Protein AF-A0A1M4W9S3-F1 (afdb_monomer_lite)

Radius of gyration: 12.2 Å; chains: 1; bounding box: 30×25×36 Å

Foldseek 3Di:
DQQDAPPDSQQWDFPDWDADPNWIKTWIANDPVCSVRTAIWTQDPSHTHHDPDPVVVVVVVVVVVVVVVVVD

InterPro domains:
  IPR009711 Uncharacterised protein family UPF0473 [PF06949] (8-68)

Sequence (72 aa):
MDLRTNNSTIEGKILHSFEYQGVQYVIWSEHEEEPEEAHLLRQQNQQLVHIDDEEEWEQVTEYVDEYLYNQQ

pLDDT: mean 76.61, std 15.28, range [40.09, 91.06]

Structure (mmCIF, N/CA/C/O backbone):
data_AF-A0A1M4W9S3-F1
#
_entry.id   AF-A0A1M4W9S3-F1
#
loop_
_atom_site.group_PDB
_atom_site.id
_atom_site.type_symbol
_atom_site.label_atom_id
_atom_site.label_alt_id
_atom_site.label_comp_id
_atom_site.label_asym_id
_atom_site.label_entity_id
_atom_site.label_seq_id
_atom_site.pdbx_PDB_ins_code
_atom_site.Cartn_x
_atom_site.Cartn_y
_atom_site.Cartn_z
_atom_site.occupancy
_atom_site.B_iso_or_equiv
_atom_site.auth_seq_id
_atom_site.auth_comp_id
_atom_site.auth_asym_id
_atom_site.auth_atom_id
_atom_site.pdbx_PDB_model_num
ATOM 1 N N . MET A 1 1 ? 9.213 -14.569 -10.659 1.00 43.34 1 MET A N 1
ATOM 2 C CA . MET A 1 1 ? 7.817 -14.256 -11.020 1.00 43.34 1 MET A CA 1
ATOM 3 C C . MET A 1 1 ? 7.841 -12.835 -11.537 1.00 43.34 1 MET A C 1
ATOM 5 O O . MET A 1 1 ? 8.003 -11.921 -10.744 1.00 43.34 1 MET A O 1
ATOM 9 N N . ASP A 1 2 ? 7.819 -12.680 -12.855 1.00 45.84 2 ASP A N 1
ATOM 10 C CA . ASP A 1 2 ? 7.944 -11.399 -13.545 1.00 45.84 2 ASP A CA 1
ATOM 11 C C . ASP A 1 2 ? 6.598 -10.664 -13.497 1.00 45.84 2 ASP A C 1
ATOM 13 O O . ASP A 1 2 ? 5.627 -11.078 -14.136 1.00 45.84 2 ASP A O 1
ATOM 17 N N . LEU A 1 3 ? 6.520 -9.599 -12.700 1.00 52.69 3 LEU A N 1
ATOM 18 C CA . LEU A 1 3 ? 5.355 -8.719 -12.646 1.00 52.69 3 LEU A CA 1
ATOM 19 C C . LEU A 1 3 ? 5.406 -7.804 -13.878 1.00 52.69 3 LEU A C 1
ATOM 21 O O . LEU A 1 3 ? 6.234 -6.903 -13.965 1.00 52.69 3 LEU A O 1
ATOM 25 N N . ARG A 1 4 ? 4.560 -8.079 -14.878 1.00 43.97 4 ARG A N 1
ATOM 26 C CA . ARG A 1 4 ? 4.442 -7.255 -16.090 1.00 43.97 4 ARG A CA 1
ATOM 27 C C . ARG A 1 4 ? 3.382 -6.175 -15.898 1.00 43.97 4 ARG A C 1
ATOM 29 O O . ARG A 1 4 ? 2.188 -6.437 -16.036 1.00 43.97 4 ARG A O 1
ATOM 36 N N . THR A 1 5 ? 3.828 -4.953 -15.660 1.00 48.84 5 THR A N 1
ATOM 37 C CA . THR A 1 5 ? 3.017 -3.734 -15.753 1.00 48.84 5 THR A CA 1
ATOM 38 C C . THR A 1 5 ? 3.165 -3.119 -17.144 1.00 48.84 5 THR A C 1
ATOM 40 O O . THR A 1 5 ? 4.207 -3.232 -17.784 1.00 48.84 5 THR A O 1
ATOM 43 N N . ASN A 1 6 ? 2.095 -2.515 -17.660 1.00 43.34 6 ASN A N 1
ATOM 44 C CA . ASN A 1 6 ? 1.857 -2.294 -19.092 1.00 43.34 6 ASN A CA 1
ATOM 45 C C . ASN A 1 6 ? 2.753 -1.242 -19.795 1.00 43.34 6 ASN A C 1
ATOM 47 O O . ASN A 1 6 ? 2.381 -0.803 -20.878 1.00 43.34 6 ASN A O 1
ATOM 51 N N . ASN A 1 7 ? 3.902 -0.825 -19.238 1.00 40.09 7 ASN A N 1
ATOM 52 C CA . ASN A 1 7 ? 4.881 -0.041 -20.013 1.00 40.09 7 ASN A CA 1
ATOM 53 C C . ASN A 1 7 ? 6.327 0.067 -19.475 1.00 40.09 7 ASN A C 1
ATOM 55 O O . ASN A 1 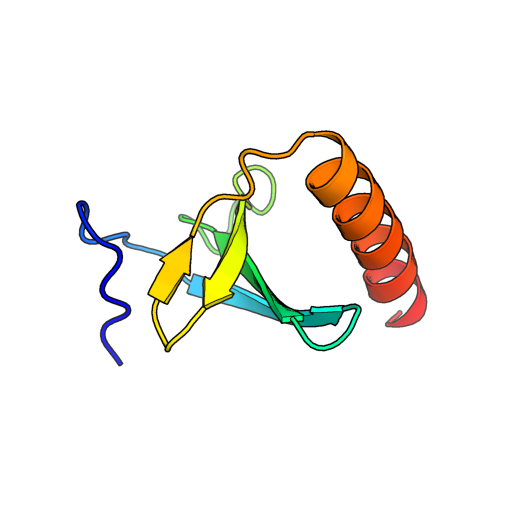7 ? 7.135 0.716 -20.132 1.00 40.09 7 ASN A O 1
ATOM 59 N N . SER A 1 8 ? 6.698 -0.557 -18.354 1.00 41.78 8 SER A N 1
ATOM 60 C CA . SER A 1 8 ? 8.081 -0.524 -17.845 1.00 41.78 8 SER A CA 1
ATOM 61 C C . SER A 1 8 ? 8.375 -1.815 -17.087 1.00 41.78 8 SER A C 1
ATOM 63 O O . SER A 1 8 ? 7.535 -2.274 -16.315 1.00 41.78 8 SER A O 1
ATOM 65 N N . THR A 1 9 ? 9.540 -2.428 -17.309 1.00 46.81 9 THR A N 1
ATOM 66 C CA . THR A 1 9 ? 10.055 -3.485 -16.427 1.00 46.81 9 THR A CA 1
ATOM 67 C C . THR A 1 9 ? 10.373 -2.812 -15.104 1.00 46.81 9 THR A C 1
ATOM 69 O O . THR A 1 9 ? 11.398 -2.147 -15.004 1.00 46.81 9 THR A O 1
ATOM 72 N N . ILE A 1 10 ? 9.454 -2.871 -14.144 1.00 57.34 10 ILE A N 1
ATOM 73 C CA . ILE A 1 10 ? 9.642 -2.149 -12.893 1.00 57.34 10 ILE A CA 1
ATOM 74 C C . ILE A 1 10 ? 10.506 -3.018 -11.974 1.00 57.34 10 ILE A C 1
ATOM 76 O O . ILE A 1 10 ? 10.045 -4.034 -11.451 1.00 57.34 10 ILE A O 1
ATOM 80 N N . GLU A 1 11 ? 11.795 -2.684 -11.886 1.00 58.56 11 GLU A N 1
ATOM 81 C CA . GLU A 1 11 ? 12.731 -3.299 -10.943 1.00 58.56 11 GLU A CA 1
ATOM 82 C C . GLU A 1 11 ? 12.329 -2.858 -9.536 1.00 58.56 11 GLU A C 1
ATOM 84 O O . GLU A 1 11 ? 12.334 -1.676 -9.225 1.00 58.56 11 GLU A O 1
ATOM 89 N N . GLY A 1 12 ? 11.883 -3.803 -8.715 1.00 66.06 12 GLY A N 1
ATOM 90 C CA . GLY A 1 12 ? 11.403 -3.514 -7.372 1.00 66.06 12 GLY A CA 1
ATOM 91 C C . GLY A 1 12 ? 10.676 -4.705 -6.770 1.00 66.06 12 GLY A C 1
ATOM 92 O O . GLY A 1 12 ? 10.517 -5.758 -7.403 1.00 66.06 12 GLY A O 1
ATOM 93 N N . LYS A 1 13 ? 10.220 -4.553 -5.531 1.00 76.19 13 LYS A N 1
ATOM 94 C CA . LYS A 1 13 ? 9.594 -5.630 -4.763 1.00 76.19 13 LYS A CA 1
ATOM 95 C C . LYS A 1 13 ? 8.290 -5.165 -4.140 1.00 76.19 13 LYS A C 1
ATOM 97 O O . LYS A 1 13 ? 8.151 -4.036 -3.682 1.00 76.19 13 LYS A O 1
ATOM 102 N N . ILE A 1 14 ? 7.328 -6.081 -4.100 1.00 84.19 14 ILE A N 1
ATOM 103 C CA . ILE A 1 14 ? 6.109 -5.889 -3.320 1.00 84.19 14 ILE A CA 1
ATOM 104 C C . ILE A 1 14 ? 6.487 -6.002 -1.840 1.00 84.19 14 ILE A C 1
ATOM 106 O O . ILE A 1 14 ? 6.890 -7.074 -1.385 1.00 84.19 14 ILE A O 1
ATOM 110 N N . LEU A 1 15 ? 6.363 -4.895 -1.111 1.00 83.06 15 LEU A N 1
ATOM 111 C CA . LEU A 1 15 ? 6.578 -4.827 0.333 1.00 83.06 15 LEU A CA 1
ATOM 112 C C . LEU A 1 15 ? 5.388 -5.427 1.080 1.00 83.06 15 LEU A C 1
ATOM 114 O O . LEU A 1 15 ? 5.554 -6.197 2.028 1.00 83.06 15 LEU A O 1
ATOM 118 N N . HIS A 1 16 ? 4.177 -5.089 0.631 1.00 83.94 16 HIS A N 1
ATOM 119 C CA . HIS A 1 16 ? 2.952 -5.561 1.254 1.00 83.94 16 HIS A CA 1
ATOM 120 C C . HIS A 1 16 ? 1.812 -5.723 0.255 1.00 83.94 16 HIS A C 1
ATOM 122 O O . HIS A 1 16 ? 1.766 -5.048 -0.769 1.00 83.94 16 HIS A O 1
ATOM 128 N N . SER A 1 17 ? 0.875 -6.612 0.568 1.00 88.50 17 SER A N 1
ATOM 129 C CA . SER A 1 17 ? -0.345 -6.821 -0.210 1.00 88.50 17 SER A CA 1
ATOM 130 C C . SER A 1 17 ? -1.526 -6.973 0.733 1.00 88.50 17 SER A C 1
ATOM 132 O O . SER A 1 17 ? -1.444 -7.758 1.678 1.00 88.50 17 SER A O 1
ATOM 134 N N . PHE A 1 18 ? -2.616 -6.270 0.460 1.00 88.50 18 PHE A N 1
ATOM 135 C CA . PHE A 1 18 ? -3.821 -6.290 1.283 1.00 88.50 18 PHE A CA 1
ATOM 136 C C . PHE A 1 18 ? -5.073 -6.195 0.405 1.00 88.50 18 PHE A C 1
ATOM 138 O O . PHE A 1 18 ? -5.003 -5.832 -0.768 1.00 88.50 18 PHE A O 1
ATOM 145 N N . GLU A 1 19 ? -6.223 -6.562 0.962 1.00 90.19 19 GLU A N 1
ATOM 146 C CA . GLU A 1 19 ? -7.516 -6.469 0.285 1.00 90.19 19 GLU A CA 1
ATOM 147 C C . GLU A 1 19 ? -8.357 -5.387 0.963 1.00 90.19 19 GLU A C 1
ATOM 149 O O . GLU A 1 19 ? -8.558 -5.425 2.176 1.00 90.19 19 GLU A O 1
ATOM 154 N N . TYR A 1 20 ? -8.856 -4.436 0.178 1.00 87.50 20 TYR A N 1
ATOM 155 C CA . TYR A 1 20 ? -9.741 -3.372 0.639 1.00 87.50 20 TYR A CA 1
ATOM 156 C C . TYR A 1 20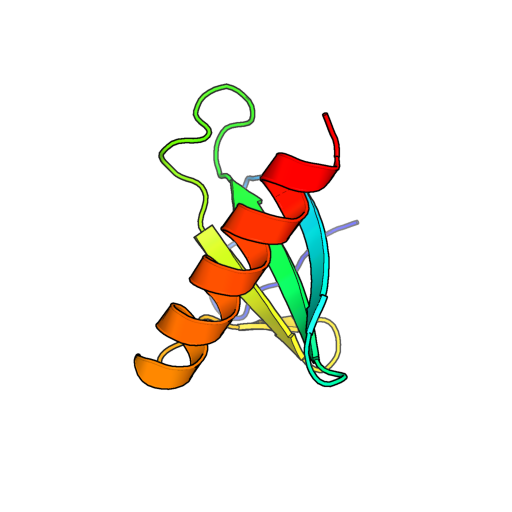 ? -10.970 -3.319 -0.268 1.00 87.50 20 TYR A C 1
ATOM 158 O O . TYR A 1 20 ? -10.851 -3.271 -1.489 1.00 87.50 20 TYR A O 1
ATOM 166 N N . GLN A 1 21 ? -12.165 -3.408 0.322 1.00 87.50 21 GLN A N 1
ATOM 167 C CA . GLN A 1 21 ? -13.448 -3.443 -0.402 1.00 87.50 21 GLN A CA 1
ATOM 168 C C . GLN A 1 21 ? -13.530 -4.512 -1.523 1.00 87.50 21 GLN A C 1
ATOM 170 O O . GLN A 1 21 ? -14.218 -4.330 -2.526 1.00 87.50 21 GLN A O 1
ATOM 175 N N . GLY A 1 22 ? -12.840 -5.650 -1.360 1.00 87.75 22 GLY A N 1
ATOM 176 C CA . GLY A 1 22 ? -12.794 -6.729 -2.360 1.00 87.75 22 GLY A CA 1
ATOM 177 C C . GLY A 1 22 ? -11.856 -6.457 -3.542 1.00 87.75 22 GLY A C 1
ATOM 178 O O . GLY A 1 22 ? -11.869 -7.193 -4.530 1.00 87.75 22 GLY A O 1
ATOM 179 N N . VAL A 1 23 ? -11.046 -5.404 -3.451 1.00 89.19 23 VAL A N 1
ATOM 180 C CA . VAL A 1 23 ? -10.001 -5.056 -4.407 1.00 89.19 23 VAL A CA 1
ATOM 181 C C . VAL A 1 23 ? -8.649 -5.315 -3.754 1.00 89.19 23 VAL A C 1
ATOM 183 O O . VAL A 1 23 ? -8.399 -4.915 -2.619 1.00 89.19 23 VAL A O 1
ATOM 186 N N . GLN A 1 24 ? -7.765 -6.006 -4.471 1.00 90.62 24 GLN A N 1
ATOM 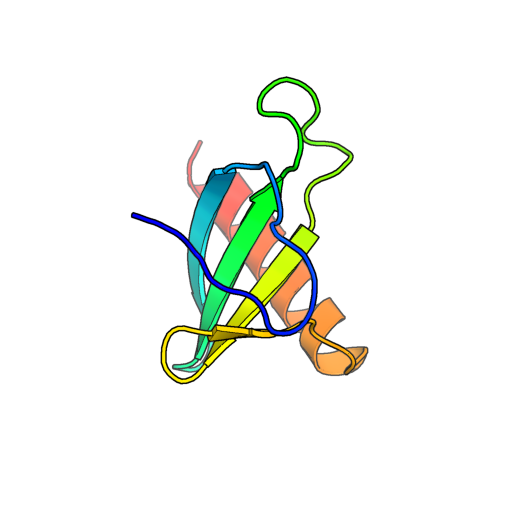187 C CA . GLN A 1 24 ? -6.420 -6.273 -3.982 1.00 90.62 24 GLN A CA 1
ATOM 188 C C . GLN A 1 24 ? -5.517 -5.077 -4.286 1.00 90.62 24 GLN A C 1
ATOM 190 O O . GLN A 1 24 ? -5.430 -4.635 -5.430 1.00 90.62 24 GLN A O 1
ATOM 195 N N . TYR A 1 25 ? -4.816 -4.589 -3.273 1.00 90.38 25 TYR A N 1
ATOM 196 C CA . TYR A 1 25 ? -3.841 -3.511 -3.358 1.00 90.38 25 TYR A CA 1
ATOM 197 C C . TYR A 1 25 ? -2.470 -4.021 -2.933 1.00 90.38 25 TYR A C 1
ATOM 199 O O . TYR A 1 25 ? -2.338 -4.970 -2.153 1.00 90.38 25 TYR A O 1
ATOM 207 N N . VAL A 1 26 ? -1.433 -3.406 -3.484 1.00 89.44 26 VAL A N 1
ATOM 208 C CA . VAL A 1 26 ? -0.044 -3.724 -3.184 1.00 89.44 26 VAL A CA 1
ATOM 209 C C . VAL A 1 26 ? 0.742 -2.447 -2.958 1.00 89.44 26 VAL A C 1
ATOM 211 O O . VAL A 1 26 ? 0.561 -1.451 -3.654 1.00 89.44 26 VAL A O 1
ATOM 214 N N . ILE A 1 27 ? 1.639 -2.508 -1.987 1.00 86.69 27 ILE A N 1
ATOM 215 C CA . ILE A 1 27 ? 2.675 -1.512 -1.774 1.00 86.69 27 ILE A CA 1
ATOM 216 C C . ILE A 1 27 ? 3.920 -2.059 -2.448 1.00 86.69 27 ILE A C 1
ATOM 218 O O . ILE A 1 27 ? 4.407 -3.140 -2.101 1.00 86.69 27 ILE A O 1
ATOM 222 N N . TRP A 1 28 ? 4.405 -1.334 -3.437 1.00 85.81 28 TRP A N 1
ATOM 223 C CA . TRP A 1 28 ? 5.567 -1.701 -4.220 1.00 85.81 28 TRP A CA 1
ATOM 224 C C . TRP A 1 28 ? 6.641 -0.631 -4.049 1.00 85.81 28 TRP A C 1
ATOM 226 O O . TRP A 1 28 ? 6.316 0.547 -4.052 1.00 85.81 28 TRP A O 1
ATOM 236 N N . SER A 1 29 ? 7.898 -1.033 -3.886 1.00 82.75 29 SER A N 1
ATOM 237 C CA . SER A 1 29 ? 9.031 -0.103 -3.826 1.00 82.75 29 SER A CA 1
ATOM 238 C C . SER A 1 29 ? 10.119 -0.525 -4.809 1.00 82.75 29 SER A C 1
ATOM 240 O O . SER A 1 29 ? 10.371 -1.727 -4.971 1.00 82.75 29 SER A O 1
ATOM 242 N N . GLU A 1 30 ? 10.760 0.463 -5.437 1.00 73.19 30 GLU A N 1
ATOM 243 C CA . GLU A 1 30 ? 11.950 0.293 -6.287 1.00 73.19 30 GLU A CA 1
ATOM 244 C C . GLU A 1 30 ? 13.129 -0.236 -5.469 1.00 73.19 30 GLU A C 1
ATOM 246 O O . GLU A 1 30 ? 13.839 -1.148 -5.897 1.00 73.19 30 GLU A O 1
ATOM 251 N N . HIS A 1 31 ? 13.272 0.264 -4.242 1.00 69.00 31 HIS A N 1
ATOM 252 C CA . HIS A 1 31 ? 14.380 -0.042 -3.351 1.00 69.00 31 HIS A CA 1
ATOM 253 C C . HIS A 1 31 ? 13.869 -0.599 -2.014 1.00 69.00 31 HIS A C 1
ATOM 255 O O . HIS A 1 31 ? 13.119 0.050 -1.289 1.00 69.00 31 HIS A O 1
ATOM 261 N N . GLU A 1 32 ? 14.307 -1.813 -1.643 1.00 62.16 32 GLU A N 1
ATOM 262 C CA . GLU A 1 32 ? 13.988 -2.404 -0.324 1.00 62.16 32 GLU A CA 1
ATOM 263 C C . GLU A 1 32 ? 14.549 -1.567 0.841 1.00 62.16 32 GLU A C 1
ATOM 265 O O . GLU A 1 32 ? 14.059 -1.668 1.964 1.00 62.16 32 GLU A O 1
ATOM 270 N N . GLU A 1 33 ? 15.574 -0.755 0.575 1.00 61.78 33 GLU A N 1
ATOM 271 C CA . GLU A 1 33 ? 16.255 0.088 1.562 1.00 61.78 33 GLU A CA 1
ATOM 272 C C . GLU A 1 33 ? 15.613 1.480 1.711 1.00 61.78 33 GLU A C 1
ATOM 274 O O . GLU A 1 33 ? 15.843 2.141 2.723 1.00 61.78 33 GLU A O 1
ATOM 279 N N . GLU A 1 34 ? 14.771 1.901 0.759 1.00 60.75 34 GLU A N 1
ATOM 280 C CA . GLU A 1 34 ? 14.162 3.237 0.709 1.00 60.75 34 GLU A CA 1
ATOM 281 C C . GLU A 1 34 ? 12.627 3.112 0.667 1.00 60.75 34 GLU A C 1
ATOM 283 O O . GLU A 1 34 ? 12.007 3.142 -0.396 1.00 60.75 34 GLU A O 1
ATOM 288 N N . PRO A 1 35 ? 11.967 2.942 1.830 1.00 61.84 35 PRO A N 1
ATOM 289 C CA . PRO A 1 35 ? 10.509 2.830 1.902 1.00 61.84 35 PRO A CA 1
ATOM 290 C C . PRO A 1 35 ? 9.785 4.151 1.597 1.00 61.84 35 PRO A C 1
ATOM 292 O O . PRO A 1 35 ? 8.565 4.156 1.461 1.00 61.84 35 PRO A O 1
ATOM 295 N N . GLU A 1 36 ? 10.512 5.267 1.503 1.00 69.06 36 GLU A N 1
ATOM 296 C CA . GLU A 1 36 ? 9.967 6.574 1.122 1.00 69.06 36 GLU A CA 1
ATOM 297 C C . GLU A 1 36 ? 9.559 6.653 -0.357 1.00 69.06 36 GLU A C 1
ATOM 299 O O . GLU A 1 36 ? 8.691 7.451 -0.701 1.00 69.06 36 GLU A O 1
ATOM 304 N N . GLU A 1 37 ? 10.100 5.771 -1.204 1.00 72.94 37 GLU A N 1
ATOM 305 C CA . GLU A 1 37 ? 9.718 5.627 -2.616 1.00 72.94 37 GLU A CA 1
ATOM 306 C C . GLU A 1 37 ? 8.672 4.518 -2.829 1.00 72.94 37 GLU A C 1
ATOM 308 O O . GLU A 1 37 ? 8.486 3.996 -3.928 1.00 72.94 37 GLU A O 1
ATOM 313 N N . ALA A 1 38 ? 7.962 4.122 -1.769 1.00 79.94 38 ALA A N 1
ATOM 314 C CA . ALA A 1 38 ? 6.901 3.137 -1.881 1.00 79.94 38 ALA A CA 1
ATOM 315 C C . ALA A 1 38 ? 5.674 3.714 -2.612 1.00 79.94 38 ALA A C 1
ATOM 317 O O . ALA A 1 38 ? 5.084 4.719 -2.217 1.00 79.94 38 ALA A O 1
ATOM 318 N N . HIS A 1 39 ? 5.231 3.009 -3.647 1.00 84.31 39 HIS A N 1
ATOM 319 C CA . HIS A 1 39 ? 4.030 3.301 -4.410 1.00 84.31 39 HIS A CA 1
ATOM 320 C C . HIS A 1 39 ? 2.891 2.354 -4.042 1.00 84.31 39 HIS A C 1
ATOM 322 O O . HIS A 1 39 ? 3.042 1.129 -4.007 1.00 84.31 39 HIS A O 1
ATOM 328 N N . LEU A 1 40 ? 1.710 2.933 -3.845 1.00 86.38 40 LEU A N 1
ATOM 329 C CA . LEU A 1 40 ? 0.467 2.193 -3.701 1.00 86.38 40 LEU A CA 1
ATOM 330 C C . LEU A 1 40 ? -0.131 1.913 -5.085 1.00 86.38 40 LEU A C 1
ATOM 332 O O . LEU A 1 40 ? -0.433 2.832 -5.848 1.00 86.38 40 LEU A O 1
ATOM 336 N N . LEU A 1 41 ? -0.313 0.634 -5.401 1.00 88.25 41 LEU A N 1
ATOM 337 C CA . LEU A 1 41 ? -0.855 0.169 -6.672 1.00 88.25 41 LEU A CA 1
ATOM 338 C C . LEU A 1 41 ? -2.039 -0.763 -6.429 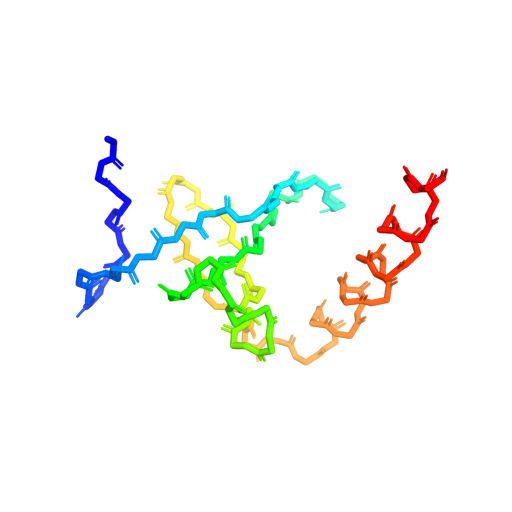1.00 88.25 41 LEU A C 1
ATOM 340 O O . LEU A 1 41 ? -2.053 -1.574 -5.503 1.00 88.25 41 LEU A O 1
ATOM 344 N N . ARG A 1 42 ? -3.023 -0.703 -7.317 1.00 90.25 42 ARG A N 1
ATOM 345 C CA . ARG A 1 42 ? -4.154 -1.623 -7.344 1.00 90.25 42 ARG A CA 1
ATOM 346 C C . ARG A 1 42 ? -3.844 -2.820 -8.230 1.00 90.25 42 ARG A C 1
ATOM 348 O O . ARG A 1 42 ? -3.428 -2.658 -9.370 1.00 90.25 42 ARG A O 1
ATOM 355 N N . GLN A 1 43 ? -4.134 -4.026 -7.768 1.00 88.44 43 GLN A N 1
ATOM 356 C CA . GLN A 1 43 ? -4.043 -5.234 -8.575 1.00 88.44 43 GLN A CA 1
ATOM 357 C C . GLN A 1 43 ? -5.404 -5.574 -9.208 1.00 88.44 43 GLN A C 1
ATOM 359 O O . GLN A 1 43 ? -6.333 -6.006 -8.530 1.00 88.44 43 GLN A O 1
ATOM 364 N N . GLN A 1 44 ? -5.506 -5.456 -10.533 1.00 83.75 44 GLN A N 1
ATOM 365 C CA . GLN A 1 44 ? -6.654 -5.917 -11.322 1.00 83.75 44 GLN A CA 1
ATOM 366 C C . GLN A 1 44 ? -6.222 -6.945 -12.362 1.00 83.75 44 GLN A C 1
ATOM 368 O O . GLN A 1 44 ? -5.319 -6.686 -13.147 1.00 83.75 44 GLN A O 1
ATOM 373 N N . ASN A 1 45 ? -6.891 -8.102 -12.417 1.00 81.50 45 ASN A N 1
ATOM 374 C CA . ASN A 1 45 ? -6.632 -9.138 -13.431 1.00 81.50 45 ASN A CA 1
ATOM 375 C C . ASN A 1 45 ? -5.140 -9.511 -13.564 1.00 81.50 45 ASN A C 1
ATOM 377 O O . ASN A 1 45 ? -4.633 -9.680 -14.668 1.00 81.50 45 ASN A O 1
ATOM 381 N N . GLN A 1 46 ? -4.437 -9.630 -12.429 1.00 78.62 46 GLN A N 1
ATOM 382 C CA . GLN A 1 46 ? -2.987 -9.892 -12.355 1.00 78.62 46 GLN A CA 1
ATOM 383 C C . GLN A 1 46 ? -2.090 -8.762 -12.897 1.00 78.62 46 GLN A C 1
ATOM 385 O O . GLN A 1 46 ? -0.891 -8.964 -13.079 1.00 78.62 46 GLN A O 1
ATOM 390 N N . GLN A 1 47 ? -2.643 -7.572 -13.125 1.00 80.12 47 GLN A N 1
ATOM 391 C CA . GLN A 1 47 ? -1.915 -6.370 -13.515 1.00 80.12 47 GLN A CA 1
ATOM 392 C C . GLN A 1 47 ? -1.936 -5.361 -12.369 1.00 80.12 47 GLN A C 1
ATOM 394 O O . GLN A 1 47 ? -2.968 -5.179 -11.726 1.00 80.12 47 GLN A O 1
ATOM 399 N N . LEU A 1 48 ? -0.805 -4.701 -12.123 1.00 84.56 48 LEU A N 1
ATOM 400 C CA . LEU A 1 48 ? -0.751 -3.562 -11.211 1.00 84.56 48 LEU A CA 1
ATOM 401 C C . LEU A 1 48 ? -1.147 -2.299 -11.978 1.00 84.56 48 LEU A C 1
ATOM 403 O O . LEU A 1 48 ? -0.727 -2.091 -13.115 1.00 84.56 48 LEU A O 1
ATOM 407 N N . VAL A 1 49 ? -1.998 -1.485 -11.379 1.00 87.12 49 VAL A N 1
ATOM 408 C CA . VAL A 1 49 ? -2.564 -0.274 -11.965 1.00 87.12 49 VAL A CA 1
ATOM 409 C C . VAL A 1 49 ? -2.413 0.830 -10.934 1.00 87.12 49 VAL A C 1
ATOM 411 O O . VAL A 1 49 ? -2.679 0.609 -9.753 1.00 87.12 49 VAL A O 1
ATOM 414 N N . HIS A 1 50 ? -1.976 2.005 -11.371 1.00 84.44 50 HIS A N 1
ATOM 415 C CA . HIS A 1 50 ? -1.947 3.168 -10.496 1.00 84.44 50 HIS A CA 1
ATOM 416 C C . HIS A 1 50 ? -3.371 3.555 -10.089 1.00 84.44 50 HIS A C 1
ATOM 418 O O . HIS A 1 50 ? -4.328 3.361 -10.842 1.00 84.44 50 HIS A O 1
ATOM 424 N N . ILE A 1 51 ? -3.508 4.053 -8.864 1.00 87.12 51 ILE A N 1
ATOM 425 C CA . ILE A 1 51 ? -4.756 4.646 -8.398 1.00 87.12 51 ILE A CA 1
ATOM 426 C C . ILE A 1 51 ? -4.729 6.100 -8.864 1.00 87.12 51 ILE A C 1
ATOM 428 O O . ILE A 1 51 ? -4.038 6.925 -8.277 1.00 87.12 51 ILE A O 1
ATOM 432 N N . ASP A 1 52 ? -5.415 6.384 -9.968 1.00 85.12 52 ASP A N 1
ATOM 433 C CA . ASP A 1 52 ? -5.555 7.747 -10.497 1.00 85.12 52 ASP A CA 1
ATOM 434 C C . ASP A 1 52 ? -6.682 8.536 -9.801 1.00 85.12 52 ASP A C 1
ATOM 436 O O . ASP A 1 52 ? -6.796 9.747 -9.981 1.00 85.12 52 ASP A O 1
ATOM 440 N N . ASP A 1 53 ? -7.537 7.851 -9.038 1.00 88.50 53 ASP A N 1
ATOM 441 C CA . ASP A 1 53 ? -8.661 8.445 -8.319 1.00 88.50 53 ASP A CA 1
ATOM 442 C C . ASP A 1 53 ? -8.214 8.919 -6.926 1.00 88.50 53 ASP A C 1
ATOM 444 O O . ASP A 1 53 ? -7.754 8.122 -6.110 1.00 88.50 53 ASP A O 1
ATOM 448 N N . GLU A 1 54 ? -8.307 10.228 -6.676 1.00 88.50 54 GLU A N 1
ATOM 449 C CA . GLU A 1 54 ? -7.833 10.859 -5.434 1.00 88.50 54 GLU A CA 1
ATOM 450 C C . GLU A 1 54 ? -8.620 10.366 -4.210 1.00 88.50 54 GLU A C 1
ATOM 452 O O . GLU A 1 54 ? -8.017 10.026 -3.196 1.00 88.50 54 GLU A O 1
ATOM 457 N N . GLU A 1 55 ? -9.943 10.214 -4.331 1.00 91.06 55 GLU A N 1
ATOM 458 C CA . GLU A 1 55 ? -10.805 9.754 -3.236 1.00 91.06 55 GLU A CA 1
ATOM 459 C C . GLU A 1 55 ? -10.540 8.276 -2.895 1.00 91.06 55 GLU A C 1
ATOM 461 O O . GLU A 1 55 ? -10.519 7.894 -1.721 1.00 91.06 55 GLU A O 1
ATOM 466 N N . GLU A 1 56 ? -10.313 7.429 -3.908 1.00 88.44 56 GLU A N 1
ATOM 467 C CA . GLU A 1 56 ? -9.857 6.045 -3.709 1.00 88.44 56 GLU A CA 1
ATOM 468 C C . GLU A 1 56 ? -8.488 6.025 -3.015 1.00 88.44 56 GLU A C 1
ATOM 470 O O . GLU A 1 56 ? -8.280 5.262 -2.071 1.00 88.44 56 GLU A O 1
ATOM 475 N N . TRP A 1 57 ? -7.556 6.872 -3.455 1.00 89.06 57 TRP A N 1
ATOM 476 C CA . TRP A 1 57 ? -6.208 6.926 -2.901 1.00 89.06 57 TRP A CA 1
ATOM 477 C C . TRP A 1 57 ? -6.206 7.353 -1.429 1.00 89.06 57 TRP A C 1
ATOM 479 O O . TRP A 1 57 ? -5.568 6.690 -0.609 1.00 89.06 57 TRP A O 1
ATOM 489 N N . GLU A 1 58 ? -6.958 8.393 -1.067 1.00 89.81 58 GLU A N 1
ATOM 490 C CA . GLU A 1 58 ? -7.093 8.858 0.319 1.00 89.81 58 GLU A CA 1
ATOM 491 C C . GLU A 1 58 ? -7.673 7.765 1.231 1.00 89.81 58 GLU A C 1
ATOM 493 O O . GLU A 1 58 ? -7.104 7.461 2.279 1.00 89.81 58 GLU A O 1
ATOM 498 N N . GLN A 1 59 ? -8.749 7.095 0.807 1.00 90.62 59 GLN A N 1
ATOM 499 C CA . GLN A 1 59 ? -9.365 6.021 1.598 1.00 90.62 59 GLN A CA 1
ATOM 500 C C . GLN A 1 59 ? -8.429 4.827 1.803 1.00 90.62 59 GLN A C 1
ATOM 502 O O . GLN A 1 59 ? -8.359 4.252 2.892 1.00 90.62 59 GLN A O 1
ATOM 507 N N . VAL A 1 60 ? -7.719 4.424 0.747 1.00 88.69 60 VAL A N 1
ATOM 508 C CA . VAL A 1 60 ? -6.823 3.268 0.811 1.00 88.69 60 VAL A CA 1
ATOM 509 C C . VAL A 1 60 ? -5.577 3.596 1.631 1.00 88.69 60 VAL A C 1
ATOM 511 O O . VAL A 1 60 ? -5.122 2.744 2.390 1.00 88.69 60 VAL A O 1
ATOM 514 N N . THR A 1 61 ? -5.027 4.806 1.517 1.00 86.94 61 THR A N 1
ATOM 515 C CA . THR A 1 61 ? -3.859 5.222 2.309 1.00 86.94 61 THR A CA 1
ATOM 516 C C . THR A 1 61 ? -4.181 5.342 3.794 1.00 86.94 61 THR A C 1
ATOM 518 O O . THR A 1 61 ? -3.396 4.857 4.606 1.00 86.94 61 THR A O 1
ATOM 521 N N . GLU A 1 62 ? -5.351 5.876 4.155 1.00 89.81 62 GLU A N 1
ATOM 522 C CA . GLU A 1 62 ? -5.826 5.897 5.544 1.00 89.81 62 GLU A CA 1
ATOM 523 C C . GLU A 1 62 ? -5.963 4.473 6.107 1.00 89.81 62 GLU A C 1
ATOM 525 O O . GLU A 1 62 ? -5.416 4.160 7.166 1.00 89.81 62 GLU A O 1
ATOM 530 N N . TYR A 1 63 ? -6.593 3.568 5.349 1.00 88.50 63 TYR A N 1
ATOM 531 C CA 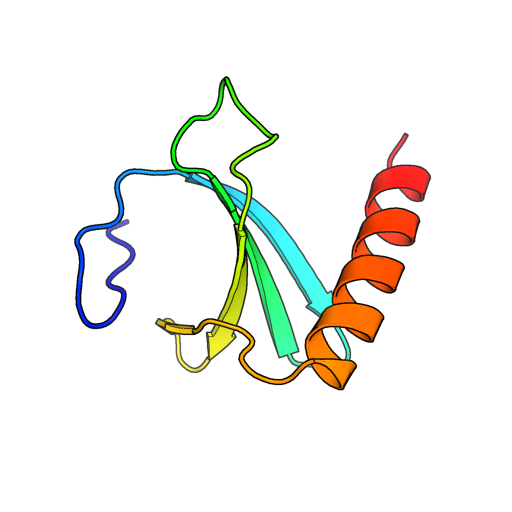. TYR A 1 63 ? -6.710 2.162 5.740 1.00 88.50 63 TYR A CA 1
ATOM 532 C C . TYR A 1 63 ? -5.344 1.478 5.899 1.00 88.50 63 TYR A C 1
ATOM 534 O O . TYR A 1 63 ? -5.145 0.694 6.829 1.00 88.50 63 TYR A O 1
ATOM 542 N N . VAL A 1 64 ? -4.402 1.752 4.992 1.00 84.81 64 VAL A N 1
ATOM 543 C CA . VAL A 1 64 ? -3.034 1.216 5.053 1.00 84.81 64 VAL A CA 1
ATOM 544 C C . VAL A 1 64 ? -2.317 1.684 6.307 1.00 84.81 64 VAL A C 1
ATOM 546 O O . VAL A 1 64 ? -1.670 0.861 6.953 1.00 84.81 64 VAL A O 1
ATOM 549 N N . ASP A 1 65 ? -2.430 2.963 6.654 1.00 84.94 65 ASP A N 1
ATOM 550 C CA . ASP A 1 65 ? -1.787 3.522 7.842 1.00 84.94 65 ASP A CA 1
ATOM 551 C C . ASP A 1 65 ? -2.301 2.824 9.111 1.00 84.94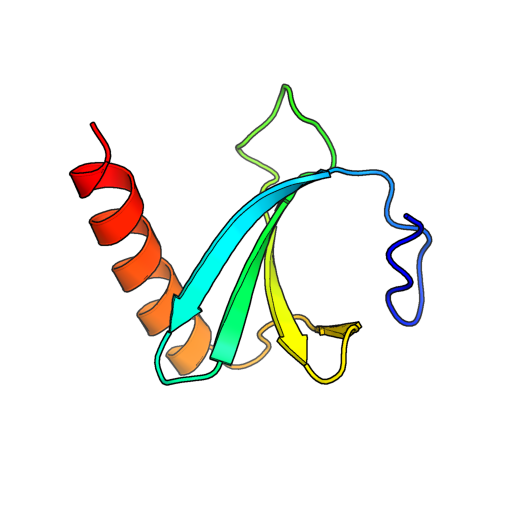 65 ASP A C 1
ATOM 553 O O . ASP A 1 65 ? -1.514 2.273 9.886 1.00 84.94 65 ASP A O 1
ATOM 557 N N . GLU A 1 66 ? -3.626 2.696 9.251 1.00 85.44 66 GLU A N 1
ATOM 558 C CA . GLU A 1 66 ? -4.246 1.960 10.360 1.00 85.44 66 GLU A CA 1
ATOM 559 C C . GLU A 1 66 ? -3.849 0.475 10.383 1.00 85.44 66 GLU A C 1
ATOM 561 O O . GLU A 1 66 ? -3.599 -0.107 11.445 1.00 85.44 66 GLU A O 1
ATOM 566 N N . TYR A 1 67 ? -3.789 -0.163 9.213 1.00 81.88 67 TYR A N 1
ATOM 567 C CA . TYR A 1 67 ? -3.446 -1.575 9.082 1.00 81.88 67 TYR A CA 1
ATOM 568 C C . TYR A 1 67 ? -1.980 -1.851 9.451 1.00 81.88 67 TYR A C 1
ATOM 570 O O . TYR A 1 67 ? -1.698 -2.804 10.183 1.00 81.88 67 TYR A O 1
ATOM 578 N N . LEU A 1 68 ? -1.048 -1.013 8.987 1.00 77.12 68 LEU A N 1
ATOM 579 C CA . LEU A 1 68 ? 0.378 -1.120 9.309 1.00 77.12 68 LEU A CA 1
ATOM 580 C C . LEU A 1 68 ? 0.646 -0.805 10.783 1.00 77.12 68 LEU A C 1
ATOM 582 O O . LEU A 1 68 ? 1.483 -1.460 11.406 1.00 77.12 68 LEU A O 1
ATOM 586 N N . TYR A 1 69 ? -0.086 0.148 11.361 1.00 77.25 69 TYR A N 1
ATOM 587 C CA . TYR A 1 69 ? 0.041 0.488 12.774 1.00 77.25 69 TYR A CA 1
ATOM 588 C C . TYR A 1 69 ? -0.427 -0.651 13.693 1.00 77.25 69 TYR A C 1
ATOM 590 O O . TYR A 1 69 ? 0.208 -0.927 14.709 1.00 77.25 69 TYR A O 1
ATOM 598 N N . ASN A 1 70 ? -1.492 -1.363 13.312 1.00 71.25 70 ASN A N 1
ATOM 599 C CA . ASN A 1 70 ? -2.051 -2.477 14.087 1.00 71.25 70 ASN A CA 1
ATOM 600 C C . ASN A 1 70 ? -1.276 -3.806 13.961 1.00 71.25 70 ASN A C 1
ATOM 602 O O . ASN A 1 70 ? -1.622 -4.768 14.649 1.00 71.25 70 ASN A O 1
ATOM 606 N N . GLN A 1 71 ? -0.261 -3.894 13.094 1.00 61.31 71 GLN A N 1
ATOM 607 C CA . GLN A 1 71 ? 0.605 -5.077 12.974 1.00 61.31 71 GLN A CA 1
ATOM 608 C C . GLN A 1 71 ? 1.848 -5.060 13.890 1.00 61.31 71 GLN A C 1
ATOM 610 O O . GLN A 1 71 ? 2.587 -6.049 13.893 1.00 61.31 71 GLN A O 1
ATOM 615 N N . GLN A 1 72 ? 2.083 -3.985 14.655 1.00 50.66 72 GLN A N 1
ATOM 616 C CA . GLN A 1 72 ? 3.139 -3.911 15.684 1.00 50.66 72 GLN A CA 1
ATOM 617 C C . GLN A 1 72 ? 2.690 -4.477 17.035 1.00 50.66 72 GLN A C 1
ATOM 619 O O . GLN A 1 72 ? 3.544 -5.104 17.705 1.00 50.66 72 GLN A O 1
#

Secondary structure (DSSP, 8-state):
----BTTB----EEEEEEEETTEEEEEEES-TT-GGGEEEEEEETTEEEE---HHHHHHHHHHHHHHHHTT-

Organism: NCBI:txid112248